Protein AF-A0A7S1BSV8-F1 (afdb_monomer)

Organism: NCBI:txid216773

pLDDT: mean 86.36, std 11.21, range [38.94, 97.75]

Sequence (162 aa):
MQEAGPPYPRLLYGGPDFLLQEYAGARDADALRAFVRERVALPCSLRDEHWCSAEEEELVRDIRAMSREDLDARIEAMNAAVMQEFEEYEGRMEAASAASELAQDEVRVARSNGDADRLRVAREASEKVSQTLQRVEEELAACMEKEKPLELTMMEEYANTM

Secondary structure (DSSP, 8-state):
----PPPSP--EEE-TTS-EEE--S--SHHHHHHHIIIII-PPP-SS-GGG--HHHHHHHHHHHHS-HHHHHHHHHHHHHHHHHHHHHHHHHHHHHHHHHHHHHHHHHHHHHHT-HHHHHHHHHHHHHHHHHHHHHHHHHHHHHHSPPPHHHHHHHHHHTT-

Nearest PDB structures (foldseek):
  7o3w-assembly1_A  TM=6.924E-01  e=6.618E-02  Synechocystis sp. PCC 6803 substr. Kazusa
  6cnn-assembly1_A  TM=9.789E-01  e=9.772E-01  Homo sapiens
  6zw4-assembly1_E  TM=6.710E-01  e=1.592E-01  Nostoc punctiforme
  6zvr-assembly1_D  TM=7.147E-01  e=2.262E-01  Nostoc punctiforme
  7o40-assembly1_F  TM=6.223E-01  e=1.260E-01  Synechocystis sp. PCC 6803 substr. Kazusa

Mean predicted aligned error: 10.78 Å

Radius of gyration: 26.84 Å; Cα contacts (8 Å, |Δi|>4): 110; chains: 1; bounding box: 78×31×66 Å

Foldseek 3Di:
DPPDPDDPDWDWADDPVPPIDTDPWDPDPVGVLVCCLPPVQDDCALVCNSSDDPVVVVLSVVLVVDDLVRLVVVLVVLVVVLVVVLVVLVVQLVVLVVQLVVLVVQLVVCVVVVPPVSNVVSVVSNVVSVVSNVVSVVVSVVSVVDDRPSSSVRSVVVSVVD

Solvent-accessible surface area (backbone atoms only — not comparable to full-atom values): 9382 Å² total; per-residue (Å²): 134,82,79,78,72,81,77,81,85,78,54,71,50,66,60,96,85,72,61,68,42,77,60,84,70,62,91,49,74,65,51,45,51,51,45,40,62,75,74,60,54,59,78,60,41,95,87,48,56,89,55,34,52,77,67,52,50,48,50,53,52,50,60,72,69,48,51,73,69,57,47,52,53,49,48,51,54,52,51,49,52,54,50,50,56,49,52,52,43,51,54,50,42,54,54,31,48,54,50,33,54,53,27,52,49,47,29,53,51,23,58,74,69,68,39,65,68,56,28,51,54,26,45,59,51,27,51,53,35,47,54,49,33,52,52,46,52,52,51,44,51,51,59,73,66,51,74,78,55,67,69,54,54,48,48,57,55,50,62,76,75,112

Structure (mmCIF, N/CA/C/O backbone):
data_AF-A0A7S1BSV8-F1
#
_entry.id   AF-A0A7S1BSV8-F1
#
loop_
_atom_site.group_PDB
_atom_site.id
_atom_site.type_symbol
_atom_site.label_atom_id
_atom_site.label_alt_id
_atom_site.label_comp_id
_atom_site.label_asym_id
_atom_site.label_entity_id
_atom_site.label_seq_id
_atom_site.pdbx_PDB_ins_code
_atom_site.Cartn_x
_atom_site.Cartn_y
_atom_site.Cartn_z
_atom_site.occupancy
_atom_site.B_iso_or_equiv
_atom_site.auth_seq_id
_atom_site.auth_comp_id
_atom_site.auth_asym_id
_atom_site.auth_atom_id
_atom_site.pdbx_PDB_model_num
ATOM 1 N N . MET A 1 1 ? 54.355 -9.618 16.185 1.00 38.94 1 MET A N 1
ATOM 2 C CA . MET A 1 1 ? 53.710 -10.394 15.109 1.00 38.94 1 MET A CA 1
ATOM 3 C C . MET A 1 1 ? 52.971 -9.388 14.252 1.00 38.94 1 MET A C 1
ATOM 5 O O . MET A 1 1 ? 52.111 -8.701 14.778 1.00 38.94 1 MET A O 1
ATOM 9 N N . GLN A 1 2 ? 53.421 -9.176 13.018 1.00 43.62 2 GLN A N 1
ATOM 10 C CA . GLN A 1 2 ? 52.739 -8.299 12.067 1.00 43.62 2 GLN A CA 1
ATOM 11 C C . GLN A 1 2 ? 51.603 -9.136 11.479 1.00 43.62 2 GLN A C 1
ATOM 13 O O . GLN A 1 2 ? 51.878 -10.161 10.858 1.00 43.62 2 GLN A O 1
ATOM 18 N N . GLU A 1 3 ? 50.351 -8.779 11.764 1.00 46.78 3 GLU A N 1
ATOM 19 C CA . GLU A 1 3 ? 49.214 -9.432 11.120 1.00 46.78 3 GLU A CA 1
ATOM 20 C C . GLU A 1 3 ? 49.293 -9.124 9.625 1.00 46.78 3 GLU A C 1
ATOM 22 O O . GLU A 1 3 ? 49.263 -7.964 9.209 1.00 46.78 3 GLU A O 1
ATOM 27 N N . ALA A 1 4 ? 49.497 -10.166 8.820 1.00 53.19 4 ALA A N 1
ATOM 28 C CA . ALA A 1 4 ? 49.417 -10.055 7.377 1.00 53.19 4 ALA A CA 1
ATOM 29 C C . ALA A 1 4 ? 47.984 -9.628 7.038 1.00 53.19 4 ALA A C 1
ATOM 31 O O . ALA A 1 4 ? 47.035 -10.359 7.319 1.00 53.19 4 ALA A O 1
ATOM 32 N N . GLY A 1 5 ? 47.830 -8.422 6.487 1.00 55.53 5 GLY A N 1
ATOM 33 C CA . GLY A 1 5 ? 46.541 -7.945 5.995 1.00 55.53 5 GLY A CA 1
ATOM 34 C C . GLY A 1 5 ? 45.937 -8.930 4.981 1.00 55.53 5 GLY A C 1
ATOM 35 O O . GLY A 1 5 ? 46.675 -9.706 4.367 1.00 55.53 5 GLY A O 1
ATOM 36 N N . PRO A 1 6 ? 44.605 -8.924 4.805 1.00 61.75 6 PRO A N 1
ATOM 37 C CA . PRO A 1 6 ? 43.917 -9.886 3.949 1.00 61.75 6 PRO A CA 1
ATOM 38 C C . PRO A 1 6 ? 44.495 -9.885 2.521 1.00 61.75 6 PRO A C 1
ATOM 40 O O . PRO A 1 6 ? 44.880 -8.824 2.022 1.00 61.75 6 PRO A O 1
ATOM 43 N N . PRO A 1 7 ? 44.565 -11.052 1.851 1.00 67.81 7 PRO A N 1
ATOM 44 C CA . PRO A 1 7 ? 45.177 -11.166 0.532 1.00 67.81 7 PRO A CA 1
ATOM 45 C C . PRO A 1 7 ? 44.410 -10.324 -0.498 1.00 67.81 7 PRO A C 1
ATOM 47 O O . PRO A 1 7 ? 43.200 -10.468 -0.668 1.00 67.81 7 PRO A O 1
ATOM 50 N N . TYR A 1 8 ? 45.118 -9.431 -1.190 1.00 71.06 8 TYR A N 1
ATOM 51 C CA . TYR A 1 8 ? 44.566 -8.616 -2.273 1.00 71.06 8 TYR A CA 1
ATOM 52 C C . TYR A 1 8 ? 44.651 -9.364 -3.617 1.00 71.06 8 TYR A C 1
ATOM 54 O O . TYR A 1 8 ? 45.639 -10.064 -3.847 1.00 71.06 8 TYR A O 1
ATOM 62 N N . PRO A 1 9 ? 43.682 -9.188 -4.539 1.00 79.50 9 PRO A N 1
ATOM 63 C CA . PRO A 1 9 ? 42.483 -8.352 -4.424 1.00 79.50 9 PRO A CA 1
ATOM 64 C C . PRO A 1 9 ? 41.296 -9.089 -3.777 1.00 79.50 9 PRO A C 1
ATOM 66 O O . PRO A 1 9 ? 41.164 -10.303 -3.926 1.00 79.50 9 PRO A O 1
ATOM 69 N N . ARG A 1 10 ? 40.402 -8.344 -3.112 1.00 83.06 10 ARG A N 1
ATOM 70 C CA . ARG A 1 10 ? 39.079 -8.805 -2.648 1.00 83.06 10 ARG A CA 1
ATOM 71 C C . ARG A 1 10 ? 37.993 -8.105 -3.458 1.00 83.06 10 ARG A C 1
ATOM 73 O O . ARG A 1 10 ? 38.140 -6.923 -3.758 1.00 83.06 10 ARG A O 1
ATOM 80 N N . LEU A 1 11 ? 36.930 -8.827 -3.796 1.00 85.19 11 LEU A N 1
ATOM 81 C CA . LEU A 1 11 ? 35.742 -8.269 -4.438 1.00 85.19 11 LEU A CA 1
ATOM 82 C C . LEU A 1 11 ? 34.622 -8.247 -3.404 1.00 85.19 11 LEU A C 1
ATOM 84 O O . LEU A 1 11 ? 34.356 -9.266 -2.773 1.00 85.19 11 LEU A O 1
ATOM 88 N N . LEU A 1 12 ? 34.013 -7.083 -3.206 1.00 85.44 12 LEU A N 1
ATOM 89 C CA . LEU A 1 12 ? 32.928 -6.877 -2.252 1.00 85.44 12 LEU A CA 1
ATOM 90 C C . LEU A 1 12 ? 31.691 -6.366 -3.001 1.00 85.44 12 LEU A C 1
ATOM 92 O O . LEU A 1 12 ? 31.839 -5.640 -3.983 1.00 85.44 12 LEU A O 1
ATOM 96 N N . TYR A 1 13 ? 30.496 -6.730 -2.540 1.00 82.81 13 TYR A N 1
ATOM 97 C CA . TYR A 1 13 ? 29.208 -6.302 -3.096 1.00 82.81 13 TYR A CA 1
ATOM 98 C C . TYR A 1 13 ? 28.230 -5.951 -1.964 1.00 82.81 13 TYR A C 1
ATOM 100 O O . TYR A 1 13 ? 28.309 -6.535 -0.888 1.00 82.81 13 TYR A O 1
ATOM 108 N N . GLY A 1 14 ? 27.326 -4.994 -2.172 1.00 75.25 14 GLY A N 1
ATOM 109 C CA . GLY A 1 14 ? 26.360 -4.563 -1.155 1.00 75.25 14 GLY A CA 1
ATOM 110 C C . GLY A 1 14 ? 25.642 -3.267 -1.535 1.00 75.25 14 GLY A C 1
ATOM 111 O O . GLY A 1 14 ? 25.936 -2.684 -2.577 1.00 75.25 14 GLY A O 1
ATOM 112 N N . GLY A 1 15 ? 24.695 -2.845 -0.694 1.00 69.00 15 GLY A N 1
ATOM 113 C CA . GLY A 1 15 ? 23.874 -1.645 -0.891 1.00 69.00 15 GLY A CA 1
ATOM 114 C C . GLY A 1 15 ? 24.421 -0.375 -0.213 1.00 69.00 15 GLY A C 1
ATOM 115 O O . GLY A 1 15 ? 25.482 -0.415 0.420 1.00 69.00 15 GLY A O 1
ATOM 116 N N . PRO A 1 16 ? 23.695 0.757 -0.315 1.00 67.56 16 PRO A N 1
ATOM 117 C CA . PRO A 1 16 ? 24.086 2.054 0.258 1.00 67.56 16 PRO A CA 1
ATOM 118 C C . PRO A 1 16 ? 24.207 2.059 1.793 1.00 67.56 16 PRO A C 1
ATOM 120 O O . PRO A 1 16 ? 24.830 2.958 2.353 1.00 67.56 16 PRO A O 1
ATOM 123 N N . ASP A 1 17 ? 23.707 1.024 2.469 1.00 68.75 17 ASP A N 1
ATOM 124 C CA . ASP A 1 17 ? 23.720 0.877 3.932 1.00 68.75 17 ASP A CA 1
ATOM 125 C C . ASP A 1 17 ? 25.075 0.398 4.494 1.00 68.75 17 ASP A C 1
ATOM 127 O O . ASP A 1 17 ? 25.185 0.040 5.666 1.00 68.75 17 ASP A O 1
ATOM 131 N N . PHE A 1 18 ? 26.121 0.352 3.660 1.00 57.31 18 PHE A N 1
ATOM 132 C CA . PHE A 1 18 ? 27.487 -0.076 4.007 1.00 57.31 18 PHE A CA 1
ATOM 133 C C . PHE A 1 18 ? 27.632 -1.535 4.490 1.00 57.31 18 PHE A C 1
ATOM 135 O O . PHE A 1 18 ? 28.705 -1.934 4.953 1.00 57.31 18 PHE A O 1
ATOM 142 N N . LEU A 1 19 ? 26.606 -2.374 4.320 1.00 71.12 19 LEU A N 1
ATOM 143 C CA . LEU A 1 19 ? 26.682 -3.821 4.539 1.00 71.12 19 LEU A CA 1
ATOM 144 C C . LEU A 1 19 ? 27.276 -4.514 3.304 1.00 71.12 19 LEU A C 1
ATOM 146 O O . LEU A 1 19 ? 26.563 -4.970 2.411 1.00 71.12 19 LEU A O 1
ATOM 150 N N . LEU A 1 20 ? 28.608 -4.567 3.250 1.00 76.94 20 LEU A N 1
ATOM 151 C CA . LEU A 1 20 ? 29.357 -5.199 2.164 1.00 76.94 20 LEU A CA 1
ATOM 152 C C . LEU A 1 20 ? 29.619 -6.684 2.453 1.00 76.94 20 LEU A C 1
ATOM 154 O O . LEU A 1 20 ? 30.166 -7.045 3.494 1.00 76.94 20 LEU A O 1
ATOM 158 N N . GLN A 1 21 ? 29.278 -7.537 1.495 1.00 82.62 21 GLN A N 1
ATOM 159 C CA . GLN A 1 21 ? 29.535 -8.973 1.490 1.00 82.62 21 GLN A CA 1
ATOM 160 C C . GLN A 1 21 ? 30.700 -9.305 0.552 1.00 82.62 21 GLN A C 1
ATOM 162 O O . GLN A 1 21 ? 30.909 -8.636 -0.459 1.00 82.62 21 GLN A O 1
ATOM 167 N N . GLU A 1 22 ? 31.480 -10.340 0.871 1.00 86.69 22 GLU A N 1
ATOM 168 C CA . GLU A 1 22 ? 32.603 -10.767 0.030 1.00 86.69 22 GLU A CA 1
ATOM 169 C C . GLU A 1 22 ? 32.136 -11.695 -1.097 1.00 86.69 22 GLU A C 1
ATOM 171 O O . GLU A 1 22 ? 31.459 -12.698 -0.868 1.00 86.69 22 GLU A O 1
ATOM 176 N N . TYR A 1 23 ? 32.511 -11.364 -2.333 1.00 86.81 23 TYR A N 1
ATOM 177 C CA . TYR A 1 23 ? 32.293 -12.221 -3.489 1.00 86.81 23 TYR A CA 1
ATOM 178 C C . TYR A 1 23 ? 33.342 -13.336 -3.514 1.00 86.81 23 TYR A C 1
ATOM 180 O O . TYR A 1 23 ? 34.519 -13.109 -3.812 1.00 86.81 23 TYR A O 1
ATOM 188 N N . ALA A 1 24 ? 32.892 -14.556 -3.223 1.00 86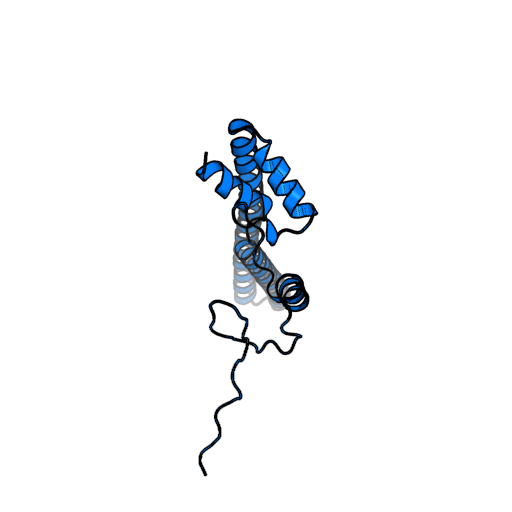.88 24 ALA A N 1
ATOM 189 C CA . ALA A 1 24 ? 33.716 -15.764 -3.217 1.00 86.88 24 ALA A CA 1
ATOM 190 C C . ALA A 1 24 ? 33.663 -16.562 -4.538 1.00 86.88 24 ALA A C 1
ATOM 192 O O . ALA A 1 24 ? 34.221 -17.656 -4.613 1.00 86.88 24 ALA A O 1
ATOM 193 N N . GLY A 1 25 ? 32.973 -16.052 -5.566 1.00 85.19 25 GLY A N 1
ATOM 194 C CA . GLY A 1 25 ? 32.842 -16.725 -6.859 1.00 85.19 25 GLY A CA 1
ATOM 195 C C . GLY A 1 25 ? 34.078 -16.597 -7.757 1.00 85.19 25 GLY A C 1
ATOM 196 O O . GLY A 1 25 ? 35.075 -15.950 -7.416 1.00 85.19 25 GLY A O 1
ATOM 197 N N . ALA A 1 26 ? 34.015 -17.240 -8.924 1.00 88.06 26 ALA A N 1
ATOM 198 C CA . ALA A 1 26 ? 35.080 -17.175 -9.918 1.00 88.06 26 ALA A CA 1
ATOM 199 C C . ALA A 1 26 ? 35.218 -15.752 -10.488 1.00 88.06 26 ALA A C 1
ATOM 201 O O . ALA A 1 26 ? 34.242 -15.045 -10.697 1.00 88.06 26 ALA A O 1
ATOM 202 N N . ARG A 1 27 ? 36.453 -15.299 -10.718 1.00 86.19 27 ARG A N 1
ATOM 203 C CA . ARG A 1 27 ? 36.746 -13.900 -11.090 1.00 86.19 27 ARG A CA 1
ATOM 204 C C . ARG A 1 27 ? 36.856 -13.679 -12.597 1.00 86.19 27 ARG A C 1
ATOM 206 O O . ARG A 1 27 ? 37.506 -12.730 -13.032 1.00 86.19 27 ARG A O 1
ATOM 213 N N . ASP A 1 28 ? 36.277 -14.574 -13.383 1.00 90.06 28 ASP A N 1
ATOM 214 C CA . ASP A 1 28 ? 36.130 -14.390 -14.820 1.00 90.06 28 ASP A CA 1
ATOM 215 C C . ASP A 1 28 ? 34.885 -13.551 -15.145 1.00 90.06 28 ASP A C 1
ATOM 217 O O . ASP A 1 28 ? 33.998 -13.339 -14.315 1.00 90.06 28 ASP A O 1
ATOM 221 N N . ALA A 1 29 ? 34.858 -13.004 -16.359 1.00 84.62 29 ALA A N 1
ATOM 222 C CA . ALA A 1 29 ? 33.825 -12.063 -16.772 1.00 84.62 29 ALA A CA 1
ATOM 223 C C . ALA A 1 29 ? 32.422 -12.689 -16.774 1.00 84.62 29 ALA A C 1
ATOM 225 O O . ALA A 1 29 ? 31.459 -11.995 -16.449 1.00 84.62 29 ALA A O 1
ATOM 226 N N . ASP A 1 30 ? 32.304 -13.972 -17.114 1.00 86.25 30 ASP A N 1
ATOM 227 C CA . ASP A 1 30 ? 31.016 -14.657 -17.205 1.00 86.25 30 ASP A CA 1
ATOM 228 C C . ASP A 1 30 ? 30.457 -14.942 -15.806 1.00 86.25 30 ASP A C 1
ATOM 230 O O . ASP A 1 30 ? 29.298 -14.627 -15.530 1.00 86.25 30 ASP A O 1
ATOM 234 N N . ALA A 1 31 ? 31.296 -15.426 -14.886 1.00 85.94 31 ALA A N 1
ATOM 235 C CA . ALA A 1 31 ? 30.929 -15.671 -13.494 1.00 85.94 31 ALA A CA 1
ATOM 236 C C . ALA A 1 31 ? 30.567 -14.385 -12.733 1.00 85.94 31 ALA A C 1
ATOM 238 O O . ALA A 1 31 ? 29.631 -14.385 -11.930 1.00 85.94 31 ALA A O 1
ATOM 239 N N . LEU A 1 32 ? 31.264 -13.276 -13.002 1.00 85.94 32 LEU A N 1
ATOM 240 C CA . LEU A 1 32 ? 30.926 -11.972 -12.425 1.00 85.94 32 LEU A CA 1
ATOM 241 C C . LEU A 1 32 ? 29.607 -11.429 -12.983 1.00 85.94 32 LEU A C 1
ATOM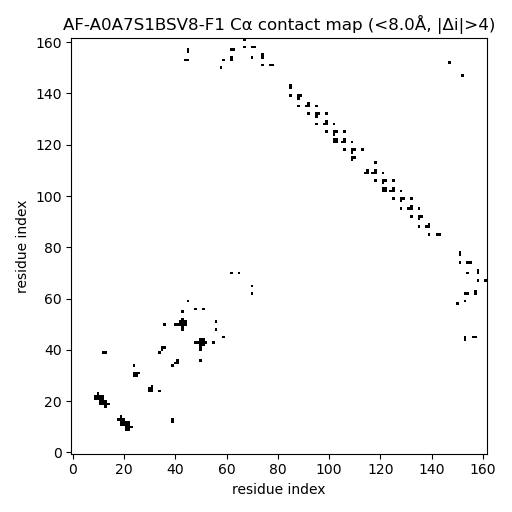 243 O O . LEU A 1 32 ? 28.782 -10.937 -12.217 1.00 85.94 32 LEU A O 1
ATOM 247 N N . ARG A 1 33 ? 29.367 -11.550 -14.296 1.00 79.94 33 ARG A N 1
ATOM 248 C CA . ARG A 1 33 ? 28.098 -11.133 -14.919 1.00 79.94 33 ARG A CA 1
ATOM 249 C C . ARG A 1 33 ? 26.915 -11.939 -14.390 1.00 79.94 33 ARG A C 1
ATOM 251 O O . ARG A 1 33 ? 25.892 -11.346 -14.059 1.00 79.94 33 ARG A O 1
ATOM 258 N N . ALA A 1 34 ? 27.061 -13.259 -14.291 1.00 81.12 34 ALA A N 1
ATOM 259 C CA . ALA A 1 34 ? 26.038 -14.133 -13.724 1.00 81.12 34 ALA A CA 1
ATOM 260 C C . ALA A 1 34 ? 25.749 -13.761 -12.265 1.00 81.12 34 ALA A C 1
ATOM 262 O O . ALA A 1 34 ? 24.599 -13.546 -11.898 1.00 81.12 34 ALA A O 1
ATOM 263 N N . PHE A 1 35 ? 26.795 -13.565 -11.457 1.00 83.81 35 PHE A N 1
ATOM 264 C CA . PHE A 1 35 ? 26.640 -13.161 -10.065 1.00 83.81 35 PHE A CA 1
ATOM 265 C C . PHE A 1 35 ? 25.918 -11.819 -9.904 1.00 83.81 35 PHE A C 1
ATOM 267 O O . PHE A 1 35 ? 25.015 -11.710 -9.076 1.00 83.81 35 PHE A O 1
ATOM 274 N N . VAL A 1 36 ? 26.282 -10.802 -10.692 1.00 80.31 36 VAL A N 1
ATOM 275 C CA . VAL A 1 36 ? 25.614 -9.497 -10.608 1.00 80.31 36 VAL A CA 1
ATOM 276 C C . VAL A 1 36 ? 24.136 -9.627 -10.979 1.00 80.31 36 VAL A C 1
ATOM 278 O O . VAL A 1 36 ? 23.299 -9.108 -10.249 1.00 80.31 36 VAL A O 1
ATOM 281 N N . ARG A 1 37 ? 23.799 -10.388 -12.027 1.00 71.31 37 ARG A N 1
ATOM 282 C CA . ARG A 1 37 ? 22.402 -10.644 -12.423 1.00 71.31 37 ARG A CA 1
ATOM 283 C C . ARG A 1 37 ? 21.602 -11.396 -11.360 1.00 71.31 37 ARG A C 1
ATOM 285 O O . ARG A 1 37 ? 20.461 -11.047 -11.101 1.00 71.31 37 ARG A O 1
ATOM 292 N N . GLU A 1 38 ? 22.192 -12.411 -10.738 1.00 73.25 38 GLU A N 1
ATOM 293 C CA . GLU A 1 38 ? 21.482 -13.295 -9.804 1.00 73.25 38 GLU A CA 1
ATOM 294 C C . GLU A 1 38 ? 21.394 -12.752 -8.372 1.00 73.25 38 GLU A C 1
ATOM 296 O O . GLU A 1 38 ? 20.488 -13.125 -7.627 1.00 73.25 38 GLU A O 1
ATOM 301 N N . ARG A 1 39 ? 22.378 -11.955 -7.937 1.00 70.69 39 ARG A N 1
ATOM 302 C CA . ARG A 1 39 ? 22.573 -11.621 -6.512 1.00 70.69 39 ARG A CA 1
ATOM 303 C C . ARG A 1 39 ? 22.668 -10.139 -6.208 1.00 70.69 39 ARG A C 1
ATOM 305 O O . ARG A 1 39 ? 22.436 -9.760 -5.065 1.00 70.69 39 ARG A O 1
ATOM 312 N N . VAL A 1 40 ? 23.058 -9.332 -7.188 1.00 70.69 40 VAL A N 1
ATOM 313 C CA . VAL A 1 40 ? 23.226 -7.882 -7.016 1.00 70.69 40 VAL A CA 1
ATOM 314 C C . VAL A 1 40 ? 22.106 -7.114 -7.715 1.00 70.69 40 VAL A C 1
ATOM 316 O O . VAL A 1 40 ? 21.900 -5.967 -7.347 1.00 70.69 40 VAL A O 1
ATOM 319 N N . ALA A 1 41 ? 21.406 -7.761 -8.664 1.00 61.22 41 ALA A N 1
ATOM 320 C CA . ALA A 1 41 ? 20.239 -7.304 -9.419 1.00 61.22 41 ALA A CA 1
ATOM 321 C C . ALA A 1 41 ? 20.103 -5.781 -9.400 1.00 61.22 41 ALA A C 1
ATOM 323 O O . ALA A 1 41 ? 19.322 -5.211 -8.639 1.00 61.22 41 ALA A O 1
ATOM 324 N N . LEU A 1 42 ? 20.939 -5.124 -10.205 1.00 67.50 42 LEU A N 1
ATOM 325 C CA . LEU A 1 42 ? 20.756 -3.703 -10.443 1.00 67.50 42 LEU A CA 1
ATOM 326 C C . LEU A 1 42 ? 19.396 -3.529 -11.129 1.00 67.50 42 LEU A C 1
ATOM 328 O O . LEU A 1 42 ? 19.097 -4.309 -12.039 1.00 67.50 42 LEU A O 1
ATOM 332 N N . PRO A 1 43 ? 18.571 -2.565 -10.691 1.00 67.25 43 PRO A N 1
ATOM 333 C CA . PRO A 1 43 ? 17.252 -2.375 -11.271 1.00 67.25 43 PRO A CA 1
ATOM 334 C C . PRO A 1 43 ? 17.387 -2.127 -12.775 1.00 67.25 43 PRO A C 1
ATOM 336 O O . PRO A 1 43 ? 18.225 -1.329 -13.212 1.00 67.25 43 PRO A O 1
ATOM 339 N N . CYS A 1 44 ? 16.580 -2.834 -13.566 1.00 74.75 44 CYS A N 1
ATOM 340 C CA . CYS A 1 44 ? 16.459 -2.571 -14.992 1.00 74.75 44 CYS A CA 1
ATOM 341 C C . CYS A 1 44 ? 16.034 -1.108 -15.195 1.00 74.75 44 CYS A C 1
ATOM 343 O O . CYS A 1 44 ? 15.137 -0.610 -14.517 1.00 74.75 44 CYS A O 1
ATOM 345 N N . SER A 1 45 ? 16.690 -0.402 -16.114 1.00 73.50 45 SER A N 1
ATOM 346 C CA . SER A 1 45 ? 16.366 0.988 -16.441 1.00 73.50 45 SER A CA 1
ATOM 347 C C . SER A 1 45 ? 16.534 1.238 -17.932 1.00 73.50 45 SER A C 1
ATOM 349 O O . SER A 1 45 ? 17.262 0.524 -18.625 1.00 73.50 45 SER A O 1
ATOM 351 N N . LEU A 1 46 ? 15.928 2.319 -18.425 1.00 78.31 46 LEU A N 1
ATOM 352 C CA . LEU A 1 46 ? 16.038 2.720 -19.831 1.00 78.31 46 LEU A CA 1
ATOM 353 C C . LEU A 1 46 ? 17.457 3.112 -20.258 1.00 78.31 46 LEU A C 1
ATOM 355 O O . LEU A 1 46 ? 17.728 3.204 -21.456 1.00 78.31 46 LEU A O 1
ATOM 359 N N . ARG A 1 47 ? 18.342 3.388 -19.293 1.00 75.19 47 ARG A N 1
ATOM 360 C CA . ARG A 1 47 ? 19.749 3.742 -19.524 1.00 75.19 47 ARG A CA 1
ATOM 361 C C . ARG A 1 47 ? 20.669 2.528 -19.488 1.00 75.19 47 ARG A C 1
ATOM 363 O O . ARG A 1 47 ? 21.654 2.506 -20.220 1.00 75.19 47 ARG A O 1
ATOM 370 N N . ASP A 1 48 ? 20.333 1.529 -18.678 1.00 75.25 48 ASP A N 1
ATOM 371 C CA . ASP A 1 48 ? 21.171 0.362 -18.417 1.00 75.25 48 ASP A CA 1
ATOM 372 C C . ASP A 1 48 ? 20.422 -0.948 -18.719 1.00 75.25 48 ASP A C 1
ATOM 374 O O . ASP A 1 48 ? 20.325 -1.847 -17.885 1.00 75.25 48 ASP A O 1
ATOM 378 N N . GLU A 1 49 ? 19.948 -1.079 -19.963 1.00 77.25 49 GLU A N 1
ATOM 379 C CA . GLU A 1 49 ? 19.157 -2.227 -20.453 1.00 77.25 49 GLU A CA 1
ATOM 380 C C . GLU A 1 49 ? 19.846 -3.591 -20.281 1.00 77.25 49 GLU A C 1
ATOM 382 O O . GLU A 1 49 ? 19.207 -4.632 -20.242 1.00 77.25 49 GLU A O 1
ATOM 387 N N . HIS A 1 50 ? 21.171 -3.611 -20.144 1.00 74.81 50 HIS A N 1
ATOM 388 C CA . HIS A 1 50 ? 21.957 -4.835 -19.989 1.00 74.81 50 HIS A CA 1
ATOM 389 C C . HIS A 1 50 ? 21.706 -5.595 -18.672 1.00 74.81 50 HIS A C 1
ATOM 391 O O . HIS A 1 50 ? 22.153 -6.747 -18.540 1.00 74.81 50 HIS A O 1
ATOM 397 N N . TRP A 1 51 ? 21.035 -4.948 -17.712 1.00 74.81 51 TRP A N 1
ATOM 398 C CA . TRP A 1 51 ? 20.560 -5.548 -16.464 1.00 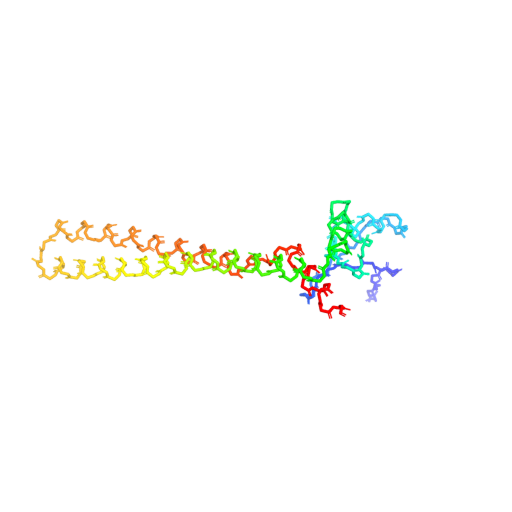74.81 51 TRP A CA 1
ATOM 399 C C . TRP A 1 51 ? 19.136 -6.096 -16.549 1.00 74.81 51 TRP A C 1
ATOM 401 O O . TRP A 1 51 ? 18.733 -6.826 -15.649 1.00 74.81 51 TRP A O 1
ATOM 411 N N . CYS A 1 52 ? 18.408 -5.791 -17.621 1.00 80.50 52 CYS A N 1
ATOM 412 C CA . CYS A 1 52 ? 17.034 -6.221 -17.813 1.00 80.50 52 CYS A CA 1
ATOM 413 C C . CYS A 1 52 ? 16.954 -7.710 -18.165 1.00 80.50 52 CYS A C 1
ATOM 415 O O . CYS A 1 52 ? 17.792 -8.269 -18.879 1.00 80.50 52 CYS A O 1
ATOM 417 N N . SER A 1 53 ? 15.929 -8.366 -17.642 1.00 82.00 53 SER A N 1
ATOM 418 C CA . SER A 1 53 ? 15.446 -9.652 -18.128 1.00 82.00 53 SER A CA 1
ATOM 419 C C . SER A 1 53 ? 14.802 -9.499 -19.510 1.00 82.00 53 SER A C 1
ATOM 421 O O . SER A 1 53 ? 14.483 -8.396 -19.945 1.00 82.00 53 SER A O 1
ATOM 423 N N . ALA A 1 54 ? 14.567 -10.614 -20.206 1.00 83.69 54 ALA A N 1
ATOM 424 C CA . ALA A 1 54 ? 13.934 -10.585 -21.527 1.00 83.69 54 ALA A CA 1
ATOM 425 C C . ALA A 1 54 ? 12.532 -9.940 -21.510 1.00 83.69 54 ALA A C 1
ATOM 427 O O . ALA A 1 54 ? 12.156 -9.277 -22.472 1.00 83.69 54 ALA A O 1
ATOM 428 N N . GLU A 1 55 ? 11.783 -10.117 -20.418 1.00 82.31 55 GLU A N 1
ATOM 429 C CA . GLU A 1 55 ? 10.462 -9.503 -20.227 1.00 82.31 55 GLU A CA 1
ATOM 430 C C . GLU A 1 55 ? 10.582 -7.983 -20.043 1.00 82.31 55 GLU A C 1
ATOM 432 O O . GLU A 1 55 ? 9.839 -7.211 -20.642 1.00 82.31 55 GLU A O 1
ATOM 437 N N . GLU A 1 56 ? 11.568 -7.531 -19.268 1.00 85.00 56 GLU A N 1
ATOM 438 C CA . GLU A 1 56 ? 11.816 -6.104 -19.059 1.00 85.00 56 GLU A CA 1
ATOM 439 C C . GLU A 1 56 ? 12.404 -5.423 -20.311 1.00 85.00 56 GLU A C 1
ATOM 441 O O . GLU A 1 56 ? 12.108 -4.263 -20.583 1.00 85.00 56 GLU A O 1
ATOM 446 N N . GLU A 1 57 ? 13.194 -6.133 -21.121 1.00 86.38 57 GLU A N 1
ATOM 447 C CA . GLU A 1 57 ? 13.653 -5.641 -22.429 1.00 86.38 57 GLU A CA 1
ATOM 448 C C . GLU A 1 57 ? 12.485 -5.439 -23.411 1.00 86.38 57 GLU A C 1
ATOM 450 O O . GLU A 1 57 ? 12.486 -4.487 -24.199 1.00 86.38 57 GLU A O 1
ATOM 455 N N . GLU A 1 58 ? 11.485 -6.326 -23.382 1.00 87.50 58 GLU A N 1
ATOM 456 C CA . GLU A 1 58 ? 10.255 -6.169 -24.163 1.00 87.50 58 GLU A CA 1
ATOM 457 C C . GLU A 1 58 ? 9.468 -4.945 -23.691 1.00 87.50 58 GLU A C 1
ATOM 459 O O . GLU A 1 58 ? 9.120 -4.096 -24.511 1.00 87.50 58 GLU A O 1
ATOM 464 N N . LEU A 1 59 ? 9.323 -4.776 -22.375 1.00 87.50 59 LEU A N 1
ATOM 465 C CA . LEU A 1 59 ? 8.709 -3.591 -21.781 1.00 87.50 59 LEU A CA 1
ATOM 466 C C . LEU A 1 59 ? 9.401 -2.291 -22.222 1.00 87.50 59 LEU A C 1
ATOM 468 O O . LEU A 1 59 ? 8.739 -1.340 -22.632 1.00 87.50 59 LEU A O 1
ATOM 472 N N . VAL A 1 60 ? 10.737 -2.246 -22.205 1.00 87.69 60 VAL A N 1
ATOM 473 C CA . VAL A 1 60 ? 11.505 -1.088 -22.692 1.00 87.69 60 VAL A CA 1
ATOM 474 C C . VAL A 1 60 ? 11.222 -0.806 -24.170 1.00 87.69 60 VAL A C 1
ATOM 476 O O . VAL A 1 60 ? 11.094 0.358 -24.567 1.00 87.69 60 VAL A O 1
ATOM 479 N N . ARG A 1 61 ? 11.123 -1.848 -25.005 1.00 89.06 61 ARG A N 1
ATOM 480 C CA . ARG A 1 61 ? 10.789 -1.695 -26.427 1.00 89.06 61 ARG A CA 1
ATOM 481 C C . ARG A 1 61 ? 9.384 -1.127 -26.608 1.00 89.06 61 ARG A C 1
ATOM 483 O O . ARG A 1 61 ? 9.220 -0.228 -27.432 1.00 89.06 61 ARG A O 1
ATOM 490 N N . ASP A 1 62 ? 8.417 -1.620 -25.846 1.00 90.00 62 ASP A N 1
ATOM 491 C CA . ASP A 1 62 ? 7.029 -1.172 -25.911 1.00 90.00 62 ASP A CA 1
ATOM 492 C C . ASP A 1 62 ? 6.901 0.290 -25.482 1.00 90.00 62 ASP A C 1
ATOM 494 O O . ASP A 1 62 ? 6.323 1.092 -26.215 1.00 90.00 62 ASP A O 1
ATOM 498 N N . ILE A 1 63 ? 7.540 0.676 -24.373 1.00 90.62 63 ILE A N 1
ATOM 499 C CA . ILE A 1 63 ? 7.581 2.066 -23.891 1.00 90.62 63 ILE A CA 1
ATOM 500 C C . ILE A 1 63 ? 8.174 3.000 -24.956 1.00 90.62 63 ILE A C 1
ATOM 502 O O . ILE A 1 63 ? 7.631 4.071 -25.218 1.00 90.62 63 ILE A O 1
ATOM 506 N N . ARG A 1 64 ? 9.258 2.587 -25.625 1.00 89.56 64 ARG A N 1
ATOM 507 C CA . ARG A 1 64 ? 9.886 3.362 -26.714 1.00 89.56 64 ARG A CA 1
ATOM 508 C C . ARG A 1 64 ? 9.040 3.443 -27.985 1.00 89.56 64 ARG A C 1
ATOM 510 O O . ARG A 1 64 ? 9.279 4.323 -28.809 1.00 89.56 64 ARG A O 1
ATOM 517 N N . ALA A 1 65 ? 8.116 2.506 -28.183 1.00 93.00 65 ALA A N 1
ATOM 518 C CA . ALA A 1 65 ? 7.219 2.484 -29.331 1.00 93.00 65 ALA A CA 1
ATOM 519 C C . ALA A 1 65 ? 5.958 3.340 -29.118 1.00 93.00 65 ALA A C 1
ATOM 521 O O . ALA A 1 65 ? 5.297 3.684 -30.101 1.00 93.00 65 ALA A O 1
ATOM 522 N N . MET A 1 66 ? 5.627 3.685 -27.869 1.00 90.88 66 MET A N 1
ATOM 523 C CA . MET A 1 66 ? 4.494 4.551 -27.545 1.00 90.88 66 MET A CA 1
ATOM 524 C C . MET A 1 66 ? 4.733 5.985 -28.022 1.00 90.88 66 MET A C 1
ATOM 526 O O . MET A 1 66 ? 5.847 6.511 -27.975 1.00 90.88 66 MET A O 1
ATOM 530 N N . SER A 1 67 ? 3.660 6.642 -28.468 1.00 93.62 67 SER A N 1
ATOM 531 C CA . SER A 1 67 ? 3.689 8.089 -28.663 1.00 93.62 67 SER A CA 1
ATOM 532 C C . SER A 1 67 ? 3.758 8.796 -27.307 1.00 93.62 67 SER A C 1
ATOM 534 O O . SER A 1 67 ? 3.388 8.227 -26.281 1.00 93.62 67 SER A O 1
ATOM 536 N N . ARG A 1 68 ? 4.190 10.062 -27.290 1.00 91.38 68 ARG A N 1
ATOM 537 C CA . ARG A 1 68 ? 4.174 10.860 -26.057 1.00 91.38 68 ARG A CA 1
ATOM 538 C C . ARG A 1 68 ? 2.771 10.940 -25.442 1.00 91.38 68 ARG A C 1
ATOM 540 O O . ARG A 1 68 ? 2.637 10.830 -24.234 1.00 91.38 68 ARG A O 1
ATOM 547 N N . GLU A 1 69 ? 1.745 11.089 -26.275 1.00 92.62 69 GLU A N 1
ATOM 548 C CA . GLU A 1 69 ? 0.347 11.177 -25.836 1.00 92.62 69 GLU A CA 1
ATOM 549 C C . GLU A 1 69 ? -0.127 9.864 -25.194 1.00 92.62 69 GLU A C 1
ATOM 551 O O . GLU A 1 69 ? -0.756 9.888 -24.137 1.00 92.62 69 GLU A O 1
ATOM 556 N N . ASP A 1 70 ? 0.222 8.719 -25.791 1.00 93.19 70 ASP A N 1
ATOM 557 C CA . ASP A 1 70 ? -0.109 7.402 -25.233 1.00 93.19 70 ASP A CA 1
ATOM 558 C C . ASP A 1 70 ? 0.644 7.136 -23.925 1.00 93.19 70 ASP A C 1
ATOM 560 O O . ASP A 1 70 ? 0.079 6.578 -22.983 1.00 93.19 70 ASP A O 1
ATOM 564 N N . LEU A 1 71 ? 1.911 7.558 -23.860 1.00 92.56 71 LEU A N 1
ATOM 565 C CA . LEU A 1 71 ? 2.751 7.427 -22.676 1.00 92.56 71 LEU A CA 1
ATOM 566 C C . LEU A 1 71 ? 2.186 8.243 -21.507 1.00 92.56 71 LEU A C 1
ATOM 568 O O . LEU A 1 71 ? 2.002 7.699 -20.420 1.00 92.56 71 LEU A O 1
ATOM 572 N N . ASP A 1 72 ? 1.849 9.514 -21.743 1.00 93.44 72 ASP A N 1
ATOM 573 C CA . ASP A 1 72 ? 1.255 10.395 -20.733 1.00 93.44 72 ASP A CA 1
ATOM 574 C C . ASP A 1 72 ? -0.084 9.819 -20.235 1.00 93.44 72 ASP A C 1
ATOM 576 O O . ASP A 1 72 ? -0.294 9.682 -19.029 1.00 93.44 72 ASP A O 1
ATOM 580 N N . ALA A 1 73 ? -0.954 9.363 -21.146 1.00 94.94 73 ALA A N 1
ATOM 581 C CA . ALA A 1 73 ? -2.230 8.742 -20.783 1.00 94.94 73 ALA A CA 1
ATOM 582 C C . ALA A 1 73 ? -2.053 7.454 -19.955 1.00 94.94 73 ALA A C 1
ATOM 584 O O . ALA A 1 73 ? -2.825 7.182 -19.028 1.00 94.94 73 ALA A O 1
ATOM 585 N N . ARG A 1 74 ? -1.034 6.645 -20.268 1.00 94.00 74 ARG A N 1
ATOM 586 C CA . ARG A 1 74 ? -0.727 5.411 -19.537 1.00 94.00 74 ARG A CA 1
ATOM 587 C C . ARG A 1 74 ? -0.177 5.701 -18.140 1.00 94.00 74 ARG A C 1
ATOM 589 O O . ARG A 1 74 ? -0.614 5.057 -17.184 1.00 94.00 74 ARG A O 1
ATOM 596 N N . ILE A 1 75 ? 0.720 6.681 -18.016 1.00 93.88 75 ILE A N 1
ATOM 597 C CA . ILE A 1 75 ? 1.242 7.170 -16.731 1.00 93.88 75 ILE A CA 1
ATOM 598 C C . ILE A 1 75 ? 0.094 7.685 -15.858 1.00 93.88 75 ILE A C 1
ATOM 600 O O . ILE A 1 75 ? 0.000 7.308 -14.691 1.00 93.88 75 ILE A O 1
ATOM 604 N N . GLU A 1 76 ? -0.803 8.504 -16.412 1.00 95.19 76 GLU A N 1
ATOM 605 C CA . GLU A 1 76 ? -1.971 9.022 -15.691 1.00 95.19 76 GLU A CA 1
ATOM 606 C C . GLU A 1 76 ? -2.881 7.895 -15.195 1.00 95.19 76 GLU A C 1
ATOM 608 O O . GLU A 1 76 ? -3.261 7.884 -14.024 1.00 95.19 76 GLU A O 1
ATOM 613 N N . ALA A 1 77 ? -3.188 6.911 -16.045 1.00 94.44 77 ALA A N 1
ATOM 614 C CA . ALA A 1 77 ? -4.031 5.779 -15.670 1.00 94.44 77 ALA A CA 1
ATOM 615 C C . ALA A 1 77 ? -3.418 4.935 -14.539 1.00 94.44 77 ALA A C 1
ATOM 617 O O . ALA A 1 77 ? -4.123 4.523 -13.617 1.00 94.44 77 ALA A O 1
ATOM 618 N N . MET A 1 78 ? -2.106 4.687 -14.584 1.00 93.56 78 MET A N 1
ATOM 619 C CA . MET A 1 78 ? -1.412 3.934 -13.537 1.00 93.56 78 MET A CA 1
ATOM 620 C C . MET A 1 78 ? -1.298 4.727 -12.234 1.00 93.56 78 MET A C 1
ATOM 622 O O . MET A 1 78 ? -1.551 4.169 -11.168 1.00 93.56 78 MET A O 1
ATOM 626 N N . ASN A 1 79 ? -0.986 6.023 -12.303 1.00 92.81 79 ASN A N 1
ATOM 627 C CA . ASN A 1 79 ? -0.985 6.891 -11.127 1.00 92.81 79 ASN A CA 1
ATOM 628 C C . ASN A 1 79 ? -2.382 6.975 -10.494 1.00 92.81 79 ASN A C 1
ATOM 630 O O . ASN A 1 79 ? -2.501 6.884 -9.276 1.00 92.81 79 ASN A O 1
ATOM 634 N N . ALA A 1 80 ? -3.444 7.060 -11.299 1.00 94.12 80 ALA A N 1
ATOM 635 C CA . ALA A 1 80 ? -4.818 7.025 -10.804 1.00 94.12 80 ALA A CA 1
ATOM 636 C C . ALA A 1 80 ? -5.147 5.707 -10.087 1.00 94.12 80 ALA A C 1
ATOM 638 O O . ALA A 1 80 ? -5.771 5.738 -9.031 1.00 94.12 80 ALA A O 1
ATOM 639 N N . ALA A 1 81 ? -4.693 4.563 -10.608 1.00 91.44 81 ALA A N 1
ATOM 640 C CA . ALA A 1 81 ? -4.886 3.272 -9.949 1.00 91.44 81 ALA A CA 1
ATOM 641 C C . ALA A 1 81 ? -4.155 3.191 -8.596 1.00 91.44 81 ALA A C 1
ATOM 643 O O . ALA A 1 81 ? -4.726 2.705 -7.622 1.00 91.44 81 ALA A O 1
ATOM 644 N N . VAL A 1 82 ? -2.922 3.707 -8.518 1.00 89.06 82 VAL A N 1
ATOM 645 C CA . VAL A 1 82 ? -2.157 3.780 -7.259 1.00 89.06 82 VAL A CA 1
ATOM 646 C C . VAL A 1 82 ? -2.849 4.699 -6.248 1.00 89.06 82 VAL A C 1
ATOM 648 O O . VAL A 1 82 ? -2.994 4.332 -5.085 1.00 89.06 82 VAL A O 1
ATOM 651 N N . MET A 1 83 ? -3.319 5.872 -6.682 1.00 90.69 83 MET A N 1
ATOM 652 C CA . MET A 1 83 ? -4.065 6.786 -5.809 1.00 90.69 83 MET A CA 1
ATOM 653 C C . MET A 1 83 ? -5.384 6.174 -5.335 1.00 90.69 83 MET A C 1
ATOM 655 O O . MET A 1 83 ? -5.720 6.311 -4.167 1.00 90.69 83 MET A O 1
ATOM 659 N N . GLN A 1 84 ? -6.107 5.462 -6.201 1.00 93.00 84 GLN A N 1
ATOM 660 C CA . GLN A 1 84 ? -7.352 4.796 -5.827 1.00 93.00 84 GLN A CA 1
ATOM 661 C C . GLN A 1 84 ? -7.126 3.716 -4.759 1.00 93.00 84 GLN A C 1
ATOM 663 O O . GLN A 1 84 ? -7.914 3.615 -3.821 1.00 93.00 84 GLN A O 1
ATOM 668 N N . GLU A 1 85 ? -6.055 2.923 -4.884 1.00 90.69 85 GLU A N 1
ATOM 669 C CA . GLU A 1 85 ? -5.661 1.944 -3.861 1.00 90.69 85 GLU A CA 1
ATOM 670 C C . GLU A 1 85 ? -5.394 2.653 -2.519 1.00 90.69 85 GLU A C 1
ATOM 672 O O . GLU A 1 85 ? -5.899 2.228 -1.480 1.00 90.69 85 GLU A O 1
ATOM 677 N N . PHE A 1 86 ? -4.678 3.780 -2.543 1.00 90.81 86 PHE A N 1
ATOM 678 C CA . PHE A 1 86 ? -4.401 4.581 -1.349 1.00 90.81 86 PHE A CA 1
ATOM 679 C C . PHE A 1 86 ? -5.673 5.168 -0.709 1.00 90.81 86 PHE A C 1
ATOM 681 O O . PHE A 1 86 ? -5.881 5.005 0.493 1.00 90.81 86 PHE A O 1
ATOM 688 N N . GLU A 1 87 ? -6.560 5.776 -1.502 1.00 94.00 87 GLU A N 1
ATOM 689 C CA . GLU A 1 87 ? -7.846 6.318 -1.040 1.00 94.00 87 GLU A CA 1
ATOM 690 C C . GLU A 1 87 ? -8.742 5.232 -0.416 1.00 94.00 87 GLU A C 1
ATOM 692 O O . GLU A 1 87 ? -9.434 5.481 0.576 1.00 94.00 87 GLU A O 1
ATOM 697 N N . GLU A 1 88 ? -8.719 4.004 -0.950 1.00 94.25 88 GLU A N 1
ATOM 698 C CA . GLU A 1 88 ? -9.444 2.872 -0.365 1.00 94.25 88 GLU A CA 1
ATOM 699 C C . GLU A 1 88 ? -8.914 2.525 1.034 1.00 94.25 88 GLU A C 1
ATOM 701 O O . GLU A 1 88 ? -9.703 2.321 1.966 1.00 94.25 88 GLU A O 1
ATOM 706 N N . TYR A 1 89 ? -7.591 2.483 1.214 1.00 92.69 89 TYR A N 1
ATOM 707 C CA . TYR A 1 89 ? -6.994 2.244 2.528 1.00 92.69 89 TYR A CA 1
ATOM 708 C C . TYR A 1 89 ? -7.263 3.388 3.508 1.00 92.69 89 TYR A C 1
ATOM 710 O O . TYR A 1 89 ? -7.616 3.114 4.658 1.00 92.69 89 TYR A O 1
ATOM 718 N N . GLU A 1 90 ? -7.171 4.646 3.073 1.00 92.25 90 GLU A N 1
ATOM 719 C CA . GLU A 1 90 ? -7.515 5.802 3.910 1.00 92.25 90 GLU A CA 1
ATOM 720 C C . GLU A 1 90 ? -8.977 5.749 4.375 1.00 92.25 90 GLU A C 1
ATOM 722 O O . GLU A 1 90 ? -9.251 5.887 5.570 1.00 92.25 90 GLU A O 1
ATOM 727 N N . GLY A 1 91 ? -9.919 5.452 3.475 1.00 95.62 91 GLY A N 1
ATOM 728 C CA . GLY A 1 91 ? -11.334 5.318 3.832 1.00 95.62 91 GLY A CA 1
ATOM 729 C C . GLY A 1 91 ? -11.594 4.178 4.824 1.00 95.62 91 GLY A C 1
ATOM 730 O O . GLY A 1 91 ? -12.396 4.310 5.754 1.00 95.62 91 GLY A O 1
ATOM 731 N N . ARG A 1 92 ? -10.882 3.053 4.681 1.00 95.81 92 ARG A N 1
ATOM 732 C CA . ARG A 1 92 ? -10.936 1.945 5.649 1.00 95.81 92 ARG A CA 1
ATOM 733 C C . ARG A 1 92 ? -10.351 2.343 7.002 1.00 95.81 92 ARG A C 1
ATOM 735 O O . ARG A 1 92 ? -10.899 1.932 8.027 1.00 95.81 92 ARG A O 1
ATOM 742 N N . MET A 1 93 ? -9.275 3.128 7.013 1.00 94.75 93 MET A N 1
ATOM 743 C CA . MET A 1 93 ? -8.635 3.623 8.230 1.00 94.75 93 MET A CA 1
ATOM 744 C C . MET A 1 93 ? -9.566 4.566 8.998 1.00 94.75 93 MET A C 1
ATOM 746 O O . MET A 1 93 ? -9.767 4.390 10.201 1.00 94.75 93 MET A O 1
ATOM 750 N N . GLU A 1 94 ? -10.211 5.506 8.306 1.00 95.81 94 GLU A N 1
ATOM 751 C CA . GLU A 1 94 ? -11.198 6.409 8.906 1.00 95.81 94 GLU A CA 1
ATOM 752 C C . GLU A 1 94 ? -12.381 5.628 9.500 1.00 95.81 94 GLU A C 1
ATOM 754 O O . GLU A 1 94 ? -12.747 5.828 10.663 1.00 95.81 94 GLU A O 1
ATOM 759 N N . ALA A 1 95 ? -12.933 4.671 8.747 1.00 96.75 95 ALA A N 1
ATOM 760 C CA . ALA A 1 95 ? -14.038 3.836 9.214 1.00 96.75 95 ALA A CA 1
ATOM 761 C C . ALA A 1 95 ? -13.656 2.979 10.435 1.00 96.75 95 ALA A C 1
ATOM 763 O O . ALA A 1 95 ? -14.437 2.866 11.386 1.00 96.75 95 ALA A O 1
ATOM 764 N N . ALA A 1 96 ? -12.461 2.381 10.432 1.00 96.06 96 ALA A N 1
ATOM 765 C CA . ALA A 1 96 ? -11.960 1.588 11.550 1.00 96.06 96 ALA A CA 1
ATOM 766 C C . ALA A 1 96 ? -11.700 2.453 12.794 1.00 96.06 96 ALA A C 1
ATOM 768 O O . ALA A 1 96 ? -12.031 2.039 13.908 1.00 96.06 96 ALA A O 1
ATOM 769 N N . SER A 1 97 ? -11.166 3.664 12.609 1.00 95.75 97 SER A N 1
ATOM 770 C CA . SER A 1 97 ? -10.937 4.629 13.687 1.00 95.75 97 SER A CA 1
ATOM 771 C C . SER A 1 97 ? -12.256 5.054 14.340 1.00 95.75 97 SER A C 1
ATOM 773 O O . SER A 1 97 ? -12.429 4.897 15.550 1.00 95.75 97 SER A O 1
ATOM 775 N N . ALA A 1 98 ? -13.248 5.457 13.538 1.00 97.75 98 ALA A N 1
ATOM 776 C CA . ALA A 1 98 ? -14.575 5.827 14.032 1.00 97.75 98 ALA A CA 1
ATOM 777 C C . ALA A 1 98 ? -15.267 4.665 14.771 1.00 97.75 98 ALA A C 1
ATOM 779 O O . ALA A 1 98 ? -15.872 4.854 15.829 1.00 97.75 98 ALA A O 1
ATOM 780 N N . ALA A 1 99 ? -15.151 3.437 14.255 1.00 96.94 99 ALA A N 1
ATOM 781 C CA . ALA A 1 99 ? -15.672 2.254 14.936 1.00 96.94 99 ALA A CA 1
ATOM 782 C C . ALA A 1 99 ? -14.983 2.017 16.292 1.00 96.94 99 ALA A C 1
ATOM 784 O O . ALA A 1 99 ? -15.640 1.604 17.252 1.00 96.94 99 ALA A O 1
ATOM 785 N N . SER A 1 100 ? -13.673 2.270 16.379 1.00 96.50 100 SER A N 1
ATOM 786 C CA . SER A 1 100 ? -12.895 2.124 17.614 1.00 96.50 100 SER A CA 1
ATOM 787 C C . SER A 1 100 ? -13.360 3.112 18.680 1.00 96.50 100 SER A C 1
ATOM 789 O O . SER A 1 100 ? -13.624 2.706 19.814 1.00 96.50 100 SER A O 1
ATOM 791 N N . GLU A 1 101 ? -13.557 4.378 18.308 1.00 96.62 101 GLU A N 1
ATOM 792 C CA . GLU A 1 101 ? -14.088 5.414 19.201 1.00 96.62 101 GLU A CA 1
ATOM 793 C C . GLU A 1 101 ? -15.470 5.033 19.751 1.00 96.62 101 GLU A C 1
ATOM 795 O O . GLU A 1 101 ? -15.678 5.028 20.967 1.00 96.62 101 GLU A O 1
ATOM 800 N N . LEU A 1 102 ? -16.389 4.603 18.878 1.00 96.69 102 LEU A N 1
ATOM 801 C CA . LEU A 1 102 ? -17.724 4.152 19.285 1.00 96.69 102 LEU A CA 1
ATOM 802 C C . LEU A 1 102 ? -17.670 2.957 20.246 1.00 96.69 102 LEU A C 1
ATOM 804 O O . LEU A 1 102 ? -18.411 2.908 21.231 1.00 96.69 102 LEU A O 1
ATOM 808 N N . ALA A 1 103 ? -16.786 1.990 19.991 1.00 96.19 103 ALA A N 1
ATOM 809 C CA . ALA A 1 103 ? -16.641 0.827 20.857 1.00 96.19 103 ALA A CA 1
ATOM 810 C C . ALA A 1 103 ? -16.072 1.202 22.239 1.00 96.19 103 ALA A C 1
ATOM 812 O O . ALA A 1 103 ? -16.517 0.666 23.258 1.00 96.19 103 ALA A O 1
ATOM 813 N N . GLN A 1 104 ? -15.127 2.145 22.300 1.00 95.50 104 GLN A N 1
ATOM 814 C CA . GLN A 1 104 ? -14.594 2.670 23.562 1.00 95.50 104 GLN A CA 1
ATOM 815 C C . GLN A 1 104 ? -15.653 3.447 24.356 1.00 95.50 104 GLN A C 1
ATOM 817 O O . GLN A 1 104 ? -15.716 3.335 25.588 1.00 95.50 104 GLN A O 1
ATOM 822 N N . ASP A 1 105 ? -16.509 4.198 23.669 1.00 96.38 105 ASP A N 1
ATOM 823 C CA . ASP A 1 105 ? -17.621 4.910 24.288 1.00 96.38 105 ASP A CA 1
ATOM 824 C C . ASP A 1 105 ? -18.668 3.946 24.865 1.00 96.38 105 ASP A C 1
ATOM 826 O O . ASP A 1 105 ? -19.084 4.127 26.013 1.00 96.38 105 ASP A O 1
ATOM 830 N N . GLU A 1 106 ? -19.019 2.860 24.166 1.00 94.94 106 GLU A N 1
ATOM 831 C CA . GLU A 1 106 ? -19.925 1.834 24.714 1.00 94.94 106 GLU A CA 1
ATOM 832 C C . GLU A 1 106 ? -19.318 1.154 25.953 1.00 94.94 106 GLU A C 1
ATOM 834 O O . GLU A 1 106 ? -20.019 0.920 26.941 1.00 94.94 106 GLU A O 1
ATOM 839 N N . VAL A 1 107 ? -18.000 0.906 25.973 1.00 96.31 107 VAL A N 1
ATOM 840 C CA . VAL A 1 107 ? -17.304 0.417 27.180 1.00 96.31 107 VAL A CA 1
ATOM 841 C C . VAL A 1 107 ? -17.441 1.414 28.334 1.00 96.31 107 VAL A C 1
ATOM 843 O O . VAL A 1 107 ? -17.684 1.006 29.477 1.00 96.31 107 VAL A O 1
ATOM 846 N N . ARG A 1 108 ? -17.300 2.718 28.065 1.00 95.94 108 ARG A N 1
ATOM 847 C CA . ARG A 1 108 ? -17.453 3.776 29.075 1.00 95.94 108 ARG A CA 1
ATOM 848 C C . ARG A 1 108 ? -18.880 3.809 29.630 1.00 95.94 108 ARG A C 1
ATOM 850 O O . ARG A 1 108 ? -19.040 3.854 30.851 1.00 95.94 108 ARG A O 1
ATOM 857 N N . VAL A 1 109 ? -19.889 3.724 28.762 1.00 95.75 109 VAL A N 1
ATOM 858 C CA . VAL A 1 109 ? -21.317 3.721 29.127 1.00 95.75 109 VAL A CA 1
ATOM 859 C C . VAL A 1 109 ? -21.700 2.464 29.911 1.00 95.75 109 VAL A C 1
ATOM 861 O O . VAL A 1 109 ? -22.338 2.548 30.963 1.00 95.75 109 VAL A O 1
ATOM 864 N N . ALA A 1 110 ? -21.279 1.282 29.460 1.00 94.38 110 ALA A N 1
ATOM 865 C CA . ALA A 1 110 ? -21.550 0.033 30.170 1.00 94.38 110 ALA A CA 1
ATOM 866 C C . ALA A 1 110 ? -20.921 0.038 31.574 1.00 94.38 110 ALA A C 1
ATOM 868 O O . ALA A 1 110 ? -21.544 -0.392 32.548 1.00 94.38 110 ALA A O 1
ATOM 869 N N . ARG A 1 111 ? -19.714 0.610 31.701 1.00 95.38 111 ARG A N 1
ATOM 870 C CA . ARG A 1 111 ? -19.037 0.784 32.990 1.00 95.38 111 ARG A CA 1
ATOM 871 C C . ARG A 1 111 ? -19.793 1.731 33.923 1.00 95.38 111 ARG A C 1
ATOM 873 O O . ARG A 1 111 ? -19.883 1.427 35.110 1.00 95.38 111 ARG A O 1
ATOM 880 N N . SER A 1 112 ? -20.321 2.853 33.426 1.00 95.25 112 SER A N 1
ATOM 881 C CA . SER A 1 112 ? -21.074 3.804 34.260 1.00 95.25 112 SER A CA 1
ATOM 882 C C . SER A 1 112 ? -22.422 3.253 34.718 1.00 95.25 112 SER A C 1
ATOM 884 O O . SER A 1 112 ? -22.863 3.564 35.820 1.00 95.25 112 SER A O 1
ATOM 886 N N . ASN A 1 113 ? -23.053 2.409 33.901 1.00 93.94 113 ASN A N 1
ATOM 887 C CA . ASN A 1 113 ? -24.357 1.823 34.208 1.00 93.94 113 ASN A CA 1
ATOM 888 C C . ASN A 1 113 ? -24.277 0.629 35.176 1.00 93.94 113 ASN A C 1
ATOM 890 O O . ASN A 1 113 ? -25.312 0.150 35.630 1.00 93.94 113 ASN A O 1
ATOM 894 N N . GLY A 1 114 ? -23.071 0.141 35.497 1.00 92.81 114 GLY A N 1
ATOM 895 C CA . GLY A 1 114 ? -22.875 -0.998 36.402 1.00 92.81 114 GLY A CA 1
ATOM 896 C C . GLY A 1 114 ? -23.339 -2.344 35.832 1.00 92.81 114 GLY A C 1
ATOM 897 O O . GLY A 1 114 ? -23.463 -3.311 36.580 1.00 92.81 114 GLY A O 1
ATOM 898 N N . ASP A 1 115 ? -23.588 -2.418 34.523 1.00 93.75 115 ASP A N 1
ATOM 899 C CA . ASP A 1 115 ? -24.041 -3.625 33.833 1.00 93.75 115 ASP A CA 1
ATOM 900 C C . ASP A 1 115 ? -22.830 -4.498 33.471 1.00 93.75 115 ASP A C 1
ATOM 902 O O . ASP A 1 115 ? -22.128 -4.259 32.486 1.00 93.75 115 ASP A O 1
ATOM 906 N N . ALA A 1 116 ? -22.543 -5.487 34.321 1.00 93.62 116 ALA A N 1
ATOM 907 C CA . ALA A 1 116 ? -21.364 -6.341 34.192 1.00 93.62 116 ALA A CA 1
ATOM 908 C C . ALA A 1 116 ? -21.379 -7.200 32.916 1.00 93.62 116 ALA A C 1
ATOM 910 O O . ALA A 1 116 ? -20.327 -7.398 32.300 1.00 93.62 116 ALA A O 1
ATOM 911 N N . ASP A 1 117 ? -22.554 -7.677 32.501 1.00 94.56 117 ASP A N 1
ATOM 912 C CA . ASP A 1 117 ? -22.695 -8.487 31.291 1.00 94.56 117 ASP A CA 1
ATOM 913 C C . ASP A 1 117 ? -22.476 -7.634 30.046 1.00 94.56 117 ASP A C 1
ATOM 915 O O . ASP A 1 117 ? -21.701 -8.002 29.157 1.00 94.56 117 ASP A O 1
ATOM 919 N N . ARG A 1 118 ? -23.077 -6.444 30.015 1.00 94.12 118 ARG A N 1
ATOM 920 C CA . ARG A 1 118 ? -22.905 -5.503 28.910 1.00 94.12 118 ARG A CA 1
ATOM 921 C C . ARG A 1 118 ? -21.481 -4.956 28.833 1.00 94.12 118 ARG A C 1
ATOM 923 O O . ARG A 1 118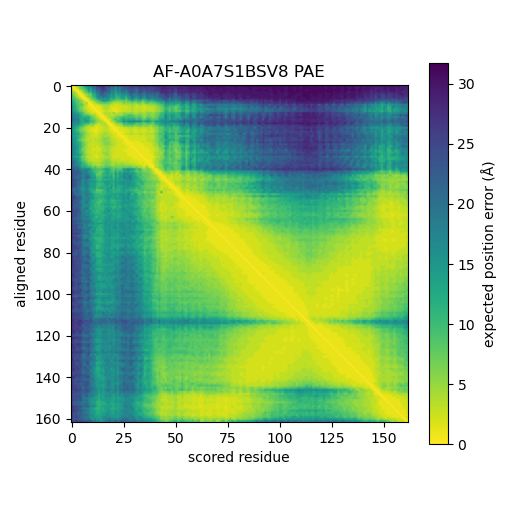 ? -20.950 -4.803 27.738 1.00 94.12 118 ARG A O 1
ATOM 930 N N . LEU A 1 119 ? -20.819 -4.747 29.973 1.00 95.75 119 LEU A N 1
ATOM 931 C CA . LEU A 1 119 ? -19.413 -4.342 30.023 1.00 95.75 119 LEU A CA 1
ATOM 932 C C . LEU A 1 119 ? -18.484 -5.410 29.435 1.00 95.75 119 LEU A C 1
ATOM 934 O O . LEU A 1 119 ? -17.527 -5.067 28.741 1.00 95.75 119 LEU A O 1
ATOM 938 N N . ARG A 1 120 ? -18.749 -6.694 29.696 1.00 96.31 120 ARG A N 1
ATOM 939 C CA . ARG A 1 120 ? -17.975 -7.796 29.110 1.00 96.31 120 ARG A CA 1
ATOM 940 C C . ARG A 1 120 ? -18.107 -7.811 27.589 1.00 96.31 120 ARG A C 1
ATOM 942 O O . ARG A 1 120 ? -17.091 -7.797 26.901 1.00 96.31 120 ARG A O 1
ATOM 949 N N . VAL A 1 121 ? -19.337 -7.752 27.079 1.00 96.50 121 VAL A N 1
ATOM 950 C CA . VAL A 1 121 ? -19.607 -7.727 25.631 1.00 96.50 121 VAL A CA 1
ATOM 951 C C . VAL A 1 121 ? -18.978 -6.499 24.965 1.00 96.50 121 VAL A C 1
ATOM 953 O O . VAL A 1 121 ? -18.337 -6.630 23.926 1.00 96.50 121 VAL A O 1
ATOM 956 N N . ALA A 1 122 ? -19.099 -5.317 25.577 1.00 96.12 122 ALA A N 1
ATOM 957 C CA . ALA A 1 122 ? -18.519 -4.085 25.045 1.00 96.12 122 ALA A CA 1
ATOM 958 C C . ALA A 1 122 ? -16.985 -4.148 24.966 1.00 96.12 122 ALA A C 1
ATOM 960 O O . ALA A 1 122 ? -16.399 -3.681 23.992 1.00 96.12 122 ALA A O 1
ATOM 961 N N . ARG A 1 123 ? -16.320 -4.764 25.954 1.00 96.44 123 ARG A N 1
ATOM 962 C CA . ARG A 1 123 ? -14.860 -4.958 25.934 1.00 96.44 123 ARG A CA 1
ATOM 963 C C . ARG A 1 123 ? -14.421 -5.913 24.834 1.00 96.44 123 ARG A C 1
ATOM 965 O O . ARG A 1 123 ? -13.501 -5.580 24.100 1.00 96.44 123 ARG A O 1
ATOM 972 N N . GLU A 1 124 ? -15.094 -7.053 24.698 1.00 96.38 124 GLU A N 1
ATOM 973 C CA . GLU A 1 124 ? -14.807 -8.014 23.626 1.00 96.38 124 GLU A CA 1
ATOM 974 C C . GLU A 1 124 ? -15.008 -7.383 22.238 1.00 96.38 124 GLU A C 1
ATOM 976 O O . GLU A 1 124 ? -14.228 -7.625 21.318 1.00 96.38 124 GLU A O 1
ATOM 981 N N . ALA A 1 125 ? -16.041 -6.549 22.078 1.00 95.44 125 ALA A N 1
ATOM 982 C CA . ALA A 1 125 ? -16.271 -5.799 20.848 1.00 95.44 125 ALA A CA 1
ATOM 983 C C . ALA A 1 125 ? -15.166 -4.758 20.599 1.00 95.44 125 ALA A C 1
ATOM 985 O O . ALA A 1 125 ? -14.612 -4.712 19.503 1.00 95.44 125 ALA A O 1
ATOM 986 N N . SER A 1 126 ? -14.803 -3.972 21.617 1.00 96.25 126 SER A N 1
ATOM 987 C CA . SER A 1 126 ? -13.729 -2.974 21.536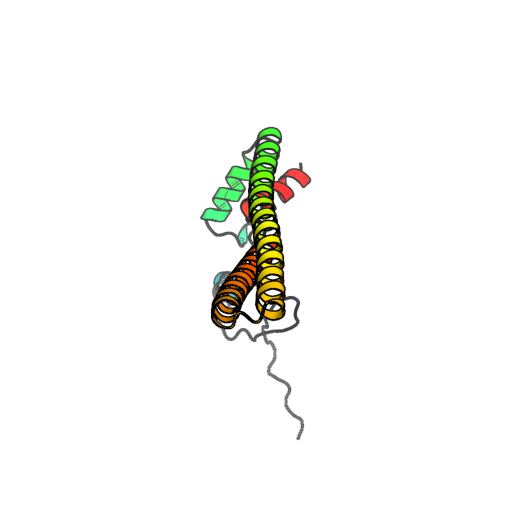 1.00 96.25 126 SER A CA 1
ATOM 988 C C . SER A 1 126 ? -12.376 -3.599 21.196 1.00 96.25 126 SER A C 1
ATOM 990 O O . SER A 1 126 ? -11.653 -3.052 20.368 1.00 96.25 126 SER A O 1
ATOM 992 N N . GLU A 1 127 ? -12.059 -4.772 21.742 1.00 96.75 127 GLU A N 1
ATOM 993 C CA . GLU A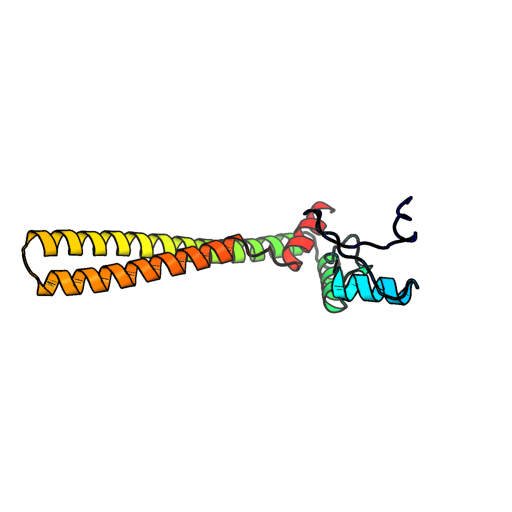 1 127 ? -10.827 -5.494 21.419 1.00 96.75 127 GLU A CA 1
ATOM 994 C C . GLU A 1 127 ? -10.795 -5.948 19.952 1.00 96.75 127 GLU A C 1
ATOM 996 O O . GLU A 1 127 ? -9.803 -5.728 19.259 1.00 96.75 127 GLU A O 1
ATOM 1001 N N . LYS A 1 128 ? -11.898 -6.502 19.431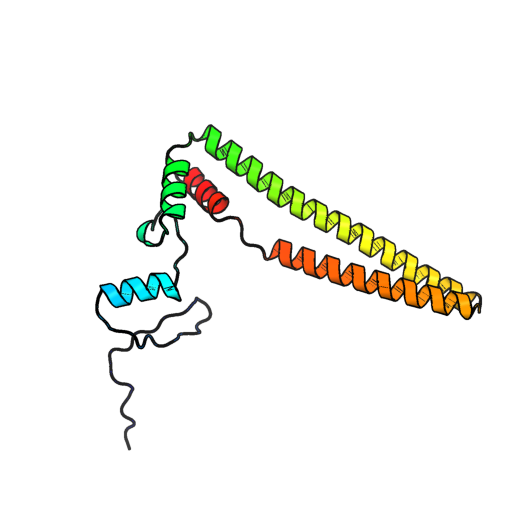 1.00 96.94 128 LYS A N 1
ATOM 1002 C CA . LYS A 1 128 ? -11.999 -6.896 18.012 1.00 96.94 128 LYS A CA 1
ATOM 1003 C C . LYS A 1 128 ? -11.865 -5.709 17.061 1.00 96.94 128 LYS A C 1
ATOM 1005 O O . LYS A 1 128 ? -11.222 -5.821 16.017 1.00 96.94 128 LYS A O 1
ATOM 1010 N N . VAL A 1 129 ? -12.474 -4.576 17.406 1.00 96.69 129 VAL A N 1
ATOM 1011 C CA . VAL A 1 129 ? -12.367 -3.357 16.598 1.00 96.69 129 VAL A CA 1
ATOM 1012 C C . VAL A 1 129 ? -10.943 -2.800 16.652 1.00 96.69 129 VAL A C 1
ATOM 1014 O O . VAL A 1 129 ? -10.398 -2.454 15.611 1.00 96.69 129 VAL A O 1
ATOM 1017 N N . SER A 1 130 ? -10.296 -2.819 17.820 1.00 95.38 130 SER A N 1
ATOM 1018 C CA . SER A 1 130 ? -8.886 -2.440 17.973 1.00 95.38 130 SER A CA 1
ATOM 1019 C C . SER A 1 130 ? -7.950 -3.307 17.124 1.00 95.38 130 SER A C 1
ATOM 1021 O O . SER A 1 130 ? -7.047 -2.780 16.485 1.00 95.38 130 SER A O 1
ATOM 1023 N N . GLN A 1 131 ? -8.169 -4.625 17.076 1.00 96.31 131 GLN A N 1
ATOM 1024 C CA . GLN A 1 131 ? -7.409 -5.528 16.199 1.00 96.31 131 GLN A CA 1
ATOM 1025 C C . GLN A 1 131 ? -7.652 -5.229 14.715 1.00 96.31 131 GLN A C 1
ATOM 1027 O O . GLN A 1 131 ? -6.739 -5.318 13.900 1.00 96.31 131 GLN A O 1
ATOM 1032 N N . THR A 1 132 ? -8.885 -4.864 14.356 1.00 95.88 132 THR A N 1
ATOM 1033 C CA . THR A 1 132 ? -9.219 -4.479 12.979 1.00 95.88 132 THR A CA 1
ATOM 1034 C C . THR A 1 132 ? -8.502 -3.191 12.586 1.00 95.88 132 THR A C 1
ATOM 1036 O O . THR A 1 132 ? -7.949 -3.132 11.494 1.00 95.88 132 THR A O 1
ATOM 1039 N N . LEU A 1 133 ? -8.470 -2.198 13.480 1.00 95.31 133 LEU A N 1
ATOM 1040 C CA . LEU A 1 133 ? -7.744 -0.945 13.277 1.00 95.31 133 LEU A CA 1
ATOM 1041 C C . LEU A 1 133 ? -6.253 -1.203 13.040 1.00 95.31 133 LEU A C 1
ATOM 1043 O O . LEU A 1 133 ? -5.735 -0.783 12.015 1.00 95.31 133 LEU A O 1
ATOM 1047 N N . GLN A 1 134 ? -5.607 -1.983 13.912 1.00 95.62 134 GLN A N 1
ATOM 1048 C CA . GLN A 1 134 ? -4.195 -2.352 13.749 1.00 95.62 134 GLN A CA 1
ATOM 1049 C C . GLN A 1 134 ? -3.923 -3.043 12.409 1.00 95.62 134 GLN A C 1
ATOM 1051 O O . GLN A 1 134 ? -2.962 -2.708 11.727 1.00 95.62 134 GLN A O 1
ATOM 1056 N N . ARG A 1 135 ? -4.795 -3.965 11.984 1.00 96.25 135 ARG A N 1
ATOM 1057 C CA . ARG A 1 135 ? -4.639 -4.628 10.684 1.00 96.25 135 ARG A CA 1
ATOM 1058 C C . ARG A 1 135 ? -4.736 -3.640 9.519 1.00 96.25 135 ARG A C 1
ATOM 1060 O O . ARG A 1 135 ? -3.993 -3.758 8.556 1.00 96.25 135 ARG A O 1
ATOM 1067 N N . VAL A 1 136 ? -5.663 -2.684 9.584 1.00 95.50 136 VAL A N 1
ATOM 1068 C CA . VAL A 1 136 ? -5.804 -1.660 8.538 1.00 95.50 136 VAL A CA 1
ATOM 1069 C C . VAL A 1 136 ? -4.595 -0.719 8.523 1.00 95.50 136 VAL A C 1
ATOM 1071 O O . VAL A 1 136 ? -4.125 -0.380 7.443 1.00 95.50 136 VAL A O 1
ATOM 1074 N N . GLU A 1 137 ? -4.051 -0.356 9.688 1.00 93.56 137 GLU A N 1
ATOM 1075 C CA . GLU A 1 137 ? -2.810 0.424 9.798 1.00 93.56 137 GLU A CA 1
ATOM 1076 C C . GLU A 1 137 ? -1.615 -0.307 9.165 1.00 93.56 137 GLU A C 1
ATOM 1078 O O . GLU A 1 137 ? -0.864 0.295 8.400 1.00 93.56 137 GLU A O 1
ATOM 1083 N N . GLU A 1 138 ? -1.457 -1.607 9.435 1.00 94.06 138 GLU A N 1
ATOM 1084 C CA . GLU A 1 138 ? -0.409 -2.445 8.833 1.00 94.06 138 GLU A CA 1
ATOM 1085 C C . GLU A 1 138 ? -0.551 -2.537 7.309 1.00 94.06 138 GLU A C 1
ATOM 1087 O O . GLU A 1 138 ? 0.436 -2.430 6.581 1.00 94.06 138 GLU A O 1
ATOM 1092 N N . GLU A 1 139 ? -1.776 -2.704 6.810 1.00 92.75 139 GLU A N 1
ATOM 1093 C CA . GLU A 1 139 ? -2.040 -2.751 5.373 1.00 92.75 139 GLU A CA 1
ATOM 1094 C C . GLU A 1 139 ? -1.776 -1.398 4.687 1.00 92.75 139 GLU A C 1
ATOM 1096 O O . GLU A 1 139 ? -1.193 -1.370 3.603 1.00 92.75 139 GLU A O 1
ATOM 1101 N N . LEU A 1 140 ? -2.139 -0.275 5.320 1.00 91.50 140 LEU A N 1
ATOM 1102 C CA . LEU A 1 140 ? -1.830 1.065 4.813 1.00 91.50 140 LEU A CA 1
ATOM 1103 C C . LEU A 1 140 ? -0.315 1.320 4.808 1.00 91.50 140 LEU A C 1
ATOM 1105 O O . LEU A 1 140 ? 0.210 1.848 3.830 1.00 91.50 140 LEU A O 1
ATOM 1109 N N . ALA A 1 141 ? 0.403 0.913 5.859 1.00 91.25 141 ALA A N 1
ATOM 1110 C CA . ALA A 1 141 ? 1.862 0.994 5.898 1.00 91.25 141 ALA A CA 1
ATOM 1111 C C . ALA A 1 141 ? 2.498 0.182 4.759 1.00 91.25 141 ALA A C 1
ATOM 1113 O O . ALA A 1 141 ? 3.326 0.712 4.020 1.00 91.25 141 ALA A O 1
ATOM 1114 N N . ALA A 1 142 ? 2.039 -1.054 4.541 1.00 89.56 142 ALA A N 1
ATOM 1115 C CA . ALA A 1 142 ? 2.494 -1.882 3.427 1.00 89.56 142 ALA A CA 1
ATOM 1116 C C . ALA A 1 142 ? 2.174 -1.252 2.058 1.00 89.56 142 ALA A C 1
ATOM 1118 O O . ALA A 1 142 ? 2.980 -1.346 1.135 1.00 89.56 142 ALA A O 1
ATOM 1119 N N . CYS A 1 143 ? 1.026 -0.580 1.918 1.00 87.81 143 CYS A N 1
ATOM 1120 C CA . CYS A 1 143 ? 0.673 0.155 0.704 1.00 87.81 143 CYS A CA 1
ATOM 1121 C C . CYS A 1 143 ? 1.608 1.350 0.457 1.00 87.81 143 CYS A C 1
ATOM 1123 O O . CYS A 1 143 ? 1.985 1.594 -0.685 1.00 87.81 143 CYS A O 1
ATOM 1125 N N . MET A 1 144 ? 1.996 2.082 1.506 1.00 84.88 144 MET A N 1
ATOM 1126 C CA . MET A 1 144 ? 2.927 3.214 1.398 1.00 84.88 144 MET A CA 1
ATOM 1127 C C . MET A 1 144 ? 4.373 2.779 1.124 1.00 84.88 144 MET A C 1
ATOM 1129 O O . MET A 1 144 ? 5.124 3.525 0.500 1.00 84.88 144 MET A O 1
ATOM 1133 N N . GLU A 1 145 ? 4.772 1.593 1.588 1.00 85.12 145 GLU A N 1
ATOM 1134 C CA . GLU A 1 145 ? 6.102 1.017 1.339 1.00 85.12 145 GLU A CA 1
ATOM 1135 C C . GLU A 1 145 ? 6.221 0.331 -0.030 1.00 85.12 145 GLU A C 1
ATOM 1137 O O . GLU A 1 145 ? 7.331 0.091 -0.507 1.00 85.12 145 GLU A O 1
ATOM 1142 N N . LYS A 1 146 ? 5.095 0.009 -0.675 1.00 84.00 146 LYS A N 1
ATOM 1143 C CA . LYS A 1 146 ? 5.060 -0.632 -1.992 1.00 84.00 146 LYS A CA 1
ATOM 1144 C C . LYS A 1 146 ? 5.718 0.283 -3.024 1.00 84.00 146 LYS A C 1
ATOM 1146 O O . LYS A 1 146 ? 5.225 1.370 -3.323 1.00 84.00 146 LYS A O 1
ATOM 1151 N N . GLU A 1 147 ? 6.835 -0.170 -3.587 1.00 78.56 147 GLU A N 1
ATOM 1152 C CA . GLU A 1 147 ? 7.505 0.553 -4.665 1.00 78.56 147 GLU A CA 1
ATOM 1153 C C . GLU A 1 147 ? 6.569 0.712 -5.869 1.00 78.56 147 GLU A C 1
ATOM 1155 O O . GLU A 1 147 ? 5.754 -0.168 -6.179 1.00 78.56 147 GLU A O 1
ATOM 1160 N N . LYS A 1 148 ? 6.695 1.849 -6.566 1.00 81.94 148 LYS A N 1
ATOM 1161 C CA . LYS A 1 148 ? 5.983 2.062 -7.827 1.00 81.94 148 LYS A CA 1
ATOM 1162 C C . LYS A 1 148 ? 6.292 0.902 -8.785 1.00 81.94 148 LYS A C 1
ATOM 1164 O O . LYS A 1 148 ? 7.450 0.484 -8.864 1.00 81.94 148 LYS A O 1
ATOM 1169 N N . PRO A 1 149 ? 5.302 0.412 -9.555 1.00 85.69 149 PRO A N 1
ATOM 1170 C CA . PRO A 1 149 ? 5.554 -0.598 -10.573 1.00 85.69 149 PRO A CA 1
ATOM 1171 C C . PRO A 1 149 ? 6.692 -0.165 -11.503 1.00 85.69 149 PRO A C 1
ATOM 1173 O O . PRO A 1 149 ? 6.714 0.983 -11.947 1.00 85.69 149 PRO A O 1
ATOM 1176 N N . LEU A 1 150 ? 7.604 -1.084 -11.828 1.00 82.94 150 LEU A N 1
ATOM 1177 C CA . LEU A 1 150 ? 8.762 -0.806 -12.684 1.00 82.94 150 LEU A CA 1
ATOM 1178 C C . LEU A 1 150 ? 8.359 -0.159 -14.021 1.00 82.94 150 LEU A C 1
ATOM 1180 O O . LEU A 1 150 ? 8.994 0.799 -14.449 1.00 82.94 150 LEU A O 1
ATOM 1184 N N . GLU A 1 151 ? 7.259 -0.626 -14.625 1.00 87.81 151 GLU A N 1
ATOM 1185 C CA . GLU A 1 151 ? 6.645 -0.035 -15.826 1.00 87.81 151 GLU A CA 1
ATOM 1186 C C . GLU A 1 151 ? 6.340 1.457 -15.639 1.00 87.81 151 GLU A C 1
ATOM 1188 O O . GLU A 1 151 ? 6.734 2.265 -16.476 1.00 87.81 151 GLU A O 1
ATOM 1193 N N . LEU A 1 152 ? 5.704 1.844 -14.528 1.00 88.81 152 LEU A N 1
ATOM 1194 C CA . LEU A 1 152 ? 5.386 3.245 -14.245 1.00 88.81 152 LEU A CA 1
ATOM 1195 C C . LEU A 1 152 ? 6.661 4.079 -14.093 1.00 88.81 152 LEU A C 1
ATOM 1197 O O . LEU A 1 152 ? 6.768 5.142 -14.699 1.00 88.81 152 LEU A O 1
ATOM 1201 N N . THR A 1 153 ? 7.639 3.576 -13.340 1.00 87.25 153 THR A N 1
ATOM 1202 C CA . THR A 1 153 ? 8.928 4.252 -13.143 1.00 87.25 153 THR A CA 1
ATOM 1203 C C . THR A 1 153 ? 9.654 4.463 -14.474 1.00 87.25 153 THR A C 1
ATOM 1205 O O . THR A 1 153 ? 10.099 5.571 -14.765 1.00 87.25 153 THR A O 1
ATOM 1208 N N . MET A 1 154 ? 9.717 3.438 -15.328 1.00 88.19 154 MET A N 1
ATOM 1209 C CA . MET A 1 154 ? 10.336 3.543 -16.652 1.00 88.19 154 MET A CA 1
ATOM 1210 C C . MET A 1 154 ? 9.594 4.519 -17.562 1.00 88.19 154 MET A C 1
ATOM 1212 O O . MET A 1 154 ? 10.231 5.321 -18.240 1.00 88.19 154 MET A O 1
ATOM 1216 N N . MET A 1 155 ? 8.261 4.487 -17.588 1.00 91.19 155 MET A N 1
ATOM 1217 C CA . MET A 1 155 ? 7.491 5.4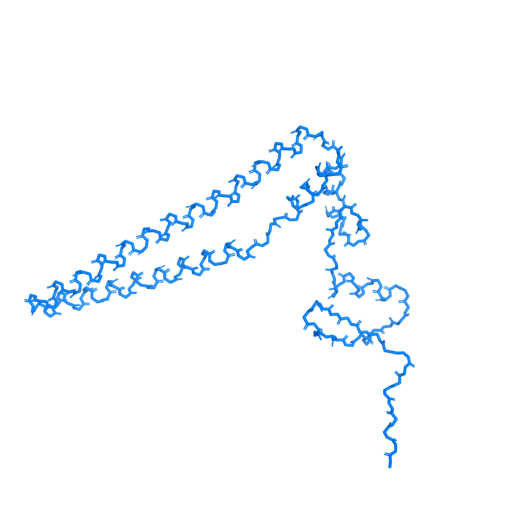23 -18.407 1.00 91.19 155 MET A CA 1
ATOM 1218 C C . MET A 1 155 ? 7.692 6.872 -17.955 1.00 91.19 155 MET A C 1
ATOM 1220 O O . MET A 1 155 ? 7.932 7.733 -18.800 1.00 91.19 155 MET A O 1
ATOM 1224 N N . GLU A 1 156 ? 7.673 7.142 -16.645 1.00 89.31 156 GLU A N 1
ATOM 1225 C CA . GLU A 1 156 ? 7.957 8.472 -16.085 1.00 89.31 156 GLU A CA 1
ATOM 1226 C C . GLU A 1 156 ? 9.379 8.940 -16.446 1.00 89.31 156 GLU A C 1
ATOM 1228 O O . GLU A 1 156 ? 9.578 10.084 -16.862 1.00 89.31 156 GLU A O 1
ATOM 1233 N N . GLU A 1 157 ? 10.382 8.064 -16.340 1.00 86.44 157 GLU A N 1
ATOM 1234 C CA . GLU A 1 157 ? 11.750 8.370 -16.766 1.00 86.44 157 GLU A CA 1
ATOM 1235 C C . GLU A 1 157 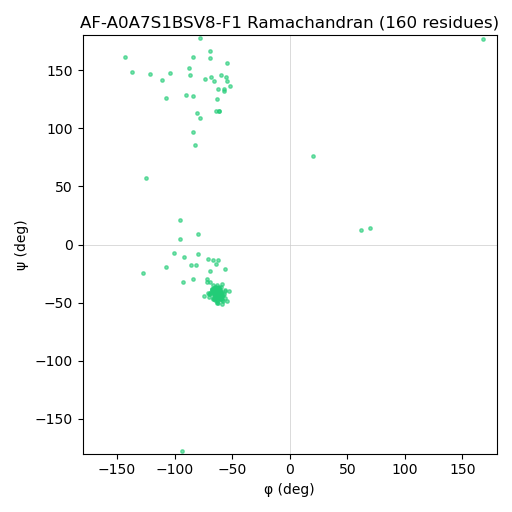? 11.832 8.680 -18.264 1.00 86.44 157 GLU A C 1
ATOM 1237 O O . GLU A 1 157 ? 12.474 9.660 -18.648 1.00 86.44 157 GLU A O 1
ATOM 1242 N N . TYR A 1 158 ? 11.173 7.883 -19.110 1.00 88.12 158 TYR A N 1
ATOM 1243 C CA . TYR A 1 158 ? 11.191 8.077 -20.558 1.00 88.12 158 TYR A CA 1
ATOM 1244 C C . TYR A 1 158 ? 10.526 9.388 -20.965 1.00 88.12 158 TYR A C 1
ATOM 1246 O O . TYR A 1 158 ? 11.117 10.165 -21.720 1.00 88.12 158 TYR A O 1
ATOM 1254 N N . ALA A 1 159 ? 9.339 9.665 -20.418 1.00 88.50 159 ALA A N 1
ATOM 1255 C CA . ALA A 1 159 ? 8.577 10.883 -20.675 1.00 88.50 159 ALA A CA 1
ATOM 1256 C C . ALA A 1 159 ? 9.395 12.140 -20.353 1.00 88.50 159 ALA A C 1
ATOM 1258 O O . ALA A 1 159 ? 9.377 13.104 -21.113 1.00 88.50 159 ALA A O 1
ATOM 1259 N N . ASN A 1 160 ? 10.180 12.106 -19.271 1.00 85.75 160 ASN A N 1
ATOM 1260 C CA . ASN A 1 160 ? 11.053 13.210 -18.861 1.00 85.75 160 ASN A CA 1
ATOM 1261 C C . ASN A 1 160 ? 12.277 13.422 -19.773 1.00 85.75 160 ASN A C 1
ATOM 1263 O O . ASN A 1 160 ? 12.969 14.433 -19.642 1.00 85.75 160 ASN A O 1
ATOM 1267 N N . THR A 1 161 ? 12.579 12.475 -20.666 1.00 82.75 161 THR A N 1
ATOM 1268 C CA . THR A 1 161 ? 13.705 12.569 -21.613 1.00 82.75 161 THR A CA 1
ATOM 1269 C C . THR A 1 161 ? 13.305 12.989 -23.029 1.00 82.75 161 THR A C 1
ATOM 1271 O O . THR A 1 161 ? 14.200 13.244 -23.838 1.00 82.75 161 THR A O 1
ATOM 1274 N N . MET A 1 162 ? 12.001 13.075 -23.322 1.00 77.00 162 MET A N 1
ATOM 1275 C CA . MET A 1 162 ? 11.444 13.509 -24.613 1.00 77.00 162 MET A CA 1
ATOM 1276 C C . MET A 1 162 ? 11.160 15.013 -24.656 1.00 77.00 162 MET A C 1
ATOM 1278 O O . MET A 1 162 ? 11.464 15.624 -25.705 1.00 77.00 162 MET A O 1
#